Protein AF-A0A4V2NPX3-F1 (afdb_monomer_lite)

pLDDT: mean 89.76, std 12.09, range [49.62, 98.44]

Radius of gyration: 17.46 Å; chains: 1; bounding box: 31×19×51 Å

Sequence (58 aa):
HLVCIECGAVDEIQDDLLEDVEAIVERDWNFKIKDHRLTFHGICYRCQDKEESADEAD

Secondary structure (DSSP, 8-state):
-EEETTT--EE---S---HHHHHHHHHHHT---------EEE--HHHHHHHHHHHT--

Structure (mmCIF, N/CA/C/O backbone):
data_AF-A0A4V2NPX3-F1
#
_entry.id   AF-A0A4V2NPX3-F1
#
loop_
_atom_site.group_PDB
_atom_site.id
_atom_site.type_symbol
_atom_site.label_atom_id
_atom_site.label_alt_id
_atom_site.label_comp_id
_atom_site.label_asym_id
_atom_site.label_entity_id
_atom_site.label_seq_id
_atom_site.pdbx_PDB_ins_code
_atom_site.Cartn_x
_atom_site.Cartn_y
_atom_site.Cartn_z
_atom_site.occupancy
_atom_site.B_iso_or_equiv
_atom_site.auth_seq_id
_atom_site.auth_comp_id
_atom_site.auth_asym_id
_atom_site.auth_atom_id
_atom_site.pdbx_PDB_model_num
ATOM 1 N N . HIS A 1 1 ? -0.578 2.362 0.355 1.00 93.25 1 HIS A N 1
ATOM 2 C CA . HIS A 1 1 ? 0.542 2.720 -0.544 1.00 93.25 1 HIS A CA 1
ATOM 3 C C . HIS A 1 1 ? 1.169 1.470 -1.128 1.00 93.25 1 HIS A C 1
ATOM 5 O O . HIS A 1 1 ? 1.440 0.538 -0.379 1.00 93.25 1 HIS A O 1
ATOM 11 N N . LEU A 1 2 ? 1.410 1.459 -2.433 1.00 96.25 2 LEU A N 1
ATOM 12 C CA . LEU A 1 2 ? 2.189 0.445 -3.136 1.00 96.25 2 LEU A CA 1
ATOM 13 C C . LEU A 1 2 ? 3.528 1.076 -3.514 1.00 96.25 2 LEU A C 1
ATOM 15 O O . LEU A 1 2 ? 3.555 2.013 -4.302 1.00 96.25 2 LEU A O 1
ATOM 19 N N . VAL A 1 3 ? 4.624 0.609 -2.926 1.00 97.88 3 VAL A N 1
ATOM 20 C CA . VAL A 1 3 ? 5.973 1.130 -3.170 1.00 97.88 3 VAL A CA 1
ATOM 21 C C . VAL A 1 3 ? 6.737 0.130 -4.027 1.00 97.88 3 VAL A C 1
ATOM 23 O O . VAL A 1 3 ? 6.953 -1.012 -3.617 1.00 97.88 3 VAL A O 1
ATOM 26 N N . CYS A 1 4 ? 7.163 0.563 -5.211 1.00 98.19 4 CYS A N 1
ATOM 27 C CA . CYS A 1 4 ? 8.020 -0.232 -6.076 1.00 98.19 4 CYS A CA 1
ATOM 28 C C . CYS A 1 4 ? 9.463 -0.216 -5.559 1.00 98.19 4 CYS A C 1
ATOM 30 O O . CYS A 1 4 ? 10.064 0.854 -5.455 1.00 98.19 4 CYS A O 1
ATOM 32 N N . ILE A 1 5 ? 10.044 -1.384 -5.285 1.00 97.94 5 ILE A N 1
ATOM 33 C CA . ILE A 1 5 ? 11.426 -1.490 -4.787 1.00 97.94 5 ILE A CA 1
ATOM 34 C C . ILE A 1 5 ? 12.484 -1.330 -5.885 1.00 97.94 5 ILE A C 1
ATOM 36 O O . ILE A 1 5 ? 13.648 -1.104 -5.575 1.00 97.94 5 ILE A O 1
ATOM 40 N N . GLU A 1 6 ? 12.089 -1.410 -7.154 1.00 97.62 6 GLU A N 1
ATOM 41 C CA . GLU A 1 6 ? 13.015 -1.285 -8.283 1.00 97.62 6 GLU A CA 1
ATOM 42 C C . GLU A 1 6 ? 13.138 0.147 -8.793 1.00 97.62 6 GLU A C 1
ATOM 44 O O . GLU A 1 6 ? 14.239 0.663 -8.964 1.00 97.62 6 GLU A O 1
ATOM 49 N N . CYS A 1 7 ? 12.004 0.806 -9.041 1.00 97.69 7 CYS A N 1
ATOM 50 C CA . CYS A 1 7 ? 11.985 2.150 -9.620 1.00 97.69 7 CYS A CA 1
ATOM 51 C C . CYS A 1 7 ? 11.604 3.246 -8.618 1.00 97.69 7 CYS A C 1
ATOM 53 O O . CYS A 1 7 ? 11.612 4.422 -8.976 1.00 97.69 7 CYS A O 1
ATOM 55 N N . GLY A 1 8 ? 11.245 2.884 -7.381 1.00 97.56 8 GLY A N 1
ATOM 56 C CA . GLY A 1 8 ? 10.848 3.834 -6.339 1.00 97.56 8 GLY A CA 1
ATOM 57 C C . GLY A 1 8 ? 9.479 4.485 -6.551 1.00 97.56 8 GLY A C 1
ATOM 58 O O . GLY A 1 8 ? 9.099 5.352 -5.767 1.00 97.56 8 GLY A O 1
ATOM 59 N N . ALA A 1 9 ? 8.734 4.097 -7.593 1.00 97.88 9 ALA A N 1
ATOM 60 C CA . ALA A 1 9 ? 7.387 4.604 -7.831 1.00 97.88 9 ALA A CA 1
ATOM 61 C C . ALA A 1 9 ? 6.456 4.264 -6.659 1.00 97.88 9 ALA A C 1
ATOM 63 O O . ALA A 1 9 ? 6.552 3.183 -6.074 1.00 97.88 9 ALA A O 1
ATOM 64 N N . VAL A 1 10 ? 5.542 5.182 -6.348 1.00 97.31 10 VAL A N 1
ATOM 65 C CA . VAL A 1 10 ? 4.541 5.005 -5.296 1.00 97.31 10 VAL A CA 1
ATOM 66 C C . VAL A 1 10 ? 3.160 5.199 -5.897 1.00 97.31 10 VAL A C 1
ATOM 68 O O . VAL A 1 10 ? 2.882 6.261 -6.447 1.00 97.31 10 VAL A O 1
ATOM 71 N N . ASP A 1 11 ? 2.309 4.186 -5.762 1.00 95.31 11 ASP A N 1
ATOM 72 C CA . ASP A 1 11 ? 0.902 4.253 -6.146 1.00 95.31 11 ASP A CA 1
ATOM 73 C C . ASP A 1 11 ? 0.004 4.214 -4.893 1.00 95.31 11 ASP A C 1
ATOM 75 O O . ASP A 1 11 ? 0.325 3.602 -3.862 1.00 95.31 11 ASP 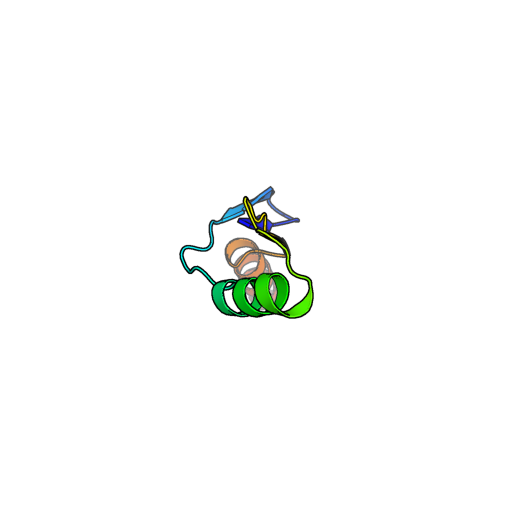A O 1
ATOM 79 N N . GLU A 1 12 ? -1.138 4.889 -4.972 1.00 91.62 12 GLU A N 1
ATOM 80 C CA . GLU A 1 12 ? -2.162 4.887 -3.927 1.00 91.62 12 GLU A CA 1
ATOM 81 C C . GLU A 1 12 ? -3.228 3.829 -4.222 1.00 91.62 12 GLU A C 1
ATOM 83 O O . GLU A 1 12 ? -3.592 3.591 -5.372 1.00 91.62 12 GLU A O 1
ATOM 88 N N . ILE A 1 13 ? -3.728 3.192 -3.163 1.00 89.00 13 ILE A N 1
ATOM 89 C CA . ILE A 1 13 ? -4.885 2.297 -3.244 1.00 89.00 13 ILE A CA 1
ATOM 90 C C . ILE A 1 13 ? -6.095 3.178 -2.941 1.00 89.00 13 ILE A C 1
ATOM 92 O O . ILE A 1 13 ? -6.106 3.822 -1.894 1.00 89.00 13 ILE A O 1
ATOM 96 N N . GLN A 1 14 ? -7.059 3.251 -3.859 1.00 80.25 14 GLN A N 1
ATOM 97 C CA . GLN A 1 14 ? -8.248 4.095 -3.678 1.00 80.25 14 GLN A CA 1
ATOM 98 C C . GLN A 1 14 ? -9.341 3.420 -2.842 1.00 80.25 14 GLN A C 1
ATOM 100 O O . GLN A 1 14 ? -10.185 4.115 -2.282 1.00 80.25 14 GLN A O 1
ATOM 105 N N . ASP A 1 15 ? -9.311 2.091 -2.739 1.00 82.12 15 ASP A N 1
ATOM 106 C CA . ASP A 1 15 ? -10.309 1.324 -2.001 1.00 82.12 15 ASP A CA 1
ATOM 107 C C . ASP A 1 15 ? -9.949 1.206 -0.516 1.00 82.12 15 ASP A C 1
ATOM 109 O O . ASP A 1 15 ? -8.797 0.934 -0.156 1.00 82.12 15 ASP A O 1
ATOM 113 N N . ASP A 1 16 ? -10.957 1.357 0.343 1.00 81.06 16 ASP A N 1
ATOM 114 C CA . ASP A 1 16 ? -10.840 1.044 1.765 1.00 81.06 16 ASP A CA 1
ATOM 115 C C . ASP A 1 16 ? -10.951 -0.473 1.969 1.00 81.06 16 ASP A C 1
ATOM 117 O O . ASP A 1 16 ? -12.034 -1.052 2.021 1.00 81.06 16 ASP A O 1
ATOM 121 N N . LEU A 1 17 ? -9.797 -1.138 2.007 1.00 86.38 17 LEU A N 1
ATOM 122 C CA . LEU A 1 17 ? -9.700 -2.598 2.086 1.00 86.38 17 LEU A CA 1
ATOM 123 C C . LEU A 1 17 ? -9.646 -3.135 3.524 1.00 86.38 17 LEU A C 1
ATOM 125 O O . LEU A 1 17 ? -9.540 -4.349 3.705 1.00 86.38 17 LEU A O 1
ATOM 129 N N . LEU A 1 18 ? -9.634 -2.267 4.543 1.00 90.44 18 LEU A N 1
ATOM 130 C CA . LEU A 1 18 ? -9.378 -2.670 5.932 1.00 90.44 18 LEU A CA 1
ATOM 131 C C . LEU A 1 18 ? -10.590 -2.555 6.861 1.00 90.44 18 LEU A C 1
ATOM 133 O O . LEU A 1 18 ? -10.479 -2.982 8.009 1.00 90.44 18 LEU A O 1
ATOM 137 N N . GLU A 1 19 ? -11.736 -2.072 6.382 1.00 90.62 19 GLU A N 1
ATOM 138 C CA . GLU A 1 19 ? -12.942 -1.846 7.195 1.00 90.62 19 GLU A CA 1
ATOM 139 C C . GLU A 1 19 ? -13.346 -3.075 8.042 1.00 90.62 19 GLU A C 1
ATOM 141 O O . GLU A 1 19 ? -13.537 -2.975 9.257 1.00 90.62 19 GLU A O 1
ATOM 146 N N . ASP A 1 20 ? -13.374 -4.270 7.442 1.00 93.25 20 ASP A N 1
ATOM 147 C CA . ASP A 1 20 ? -13.716 -5.511 8.154 1.00 93.25 20 ASP A CA 1
ATOM 148 C C . ASP A 1 20 ? -12.692 -5.877 9.243 1.00 93.25 20 ASP A C 1
ATOM 150 O O . ASP A 1 20 ? -13.043 -6.394 10.310 1.00 93.25 20 ASP A O 1
ATOM 154 N N . VAL A 1 21 ? -11.408 -5.605 8.992 1.00 94.38 21 VAL A N 1
ATOM 155 C CA . VAL A 1 21 ? -10.326 -5.865 9.952 1.00 94.38 21 VAL A CA 1
ATOM 156 C C . VAL A 1 21 ? -10.442 -4.908 11.132 1.00 94.38 21 VAL A C 1
ATOM 158 O O . VAL A 1 21 ? -10.317 -5.333 12.283 1.00 94.38 21 VAL A O 1
ATOM 161 N N . GLU A 1 22 ? -10.725 -3.634 10.865 1.00 94.94 22 GLU A N 1
ATOM 162 C CA . GLU A 1 22 ? -10.944 -2.631 11.902 1.00 94.94 22 GLU A CA 1
ATOM 163 C C . GLU A 1 22 ? -12.105 -3.018 12.820 1.00 94.94 22 GLU A C 1
ATOM 165 O O . GLU A 1 22 ? -11.952 -3.002 14.044 1.00 94.94 22 GLU A O 1
ATOM 170 N N . ALA A 1 23 ? -13.229 -3.455 12.244 1.00 95.56 23 ALA A N 1
ATOM 171 C CA . ALA A 1 23 ? -14.402 -3.880 13.002 1.00 95.56 23 ALA A CA 1
ATOM 172 C C . ALA A 1 23 ? -14.096 -5.048 13.957 1.00 95.56 23 ALA A C 1
ATOM 174 O O . ALA A 1 23 ? -14.544 -5.051 15.108 1.00 95.56 23 ALA A O 1
ATOM 17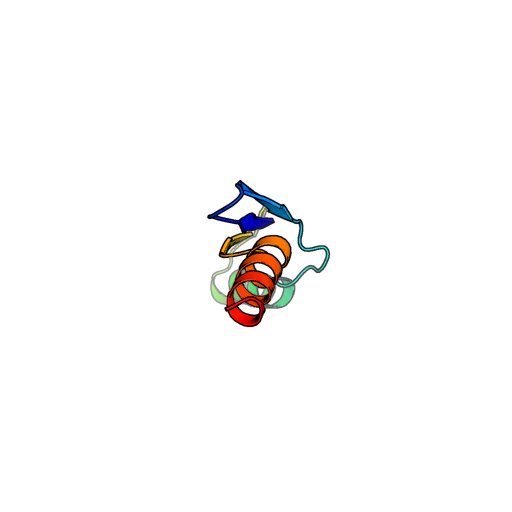5 N N . ILE A 1 24 ? -13.310 -6.032 13.506 1.00 97.31 24 ILE A N 1
ATOM 176 C CA . ILE A 1 24 ? -12.871 -7.163 14.336 1.00 97.31 24 ILE A CA 1
ATOM 177 C C . ILE A 1 24 ? -11.971 -6.675 15.477 1.00 97.31 24 ILE A C 1
ATOM 179 O O . ILE A 1 24 ? -12.179 -7.058 16.630 1.00 97.31 24 ILE A O 1
ATOM 183 N N . VAL A 1 25 ? -11.004 -5.806 15.176 1.00 97.19 25 VAL A N 1
ATOM 184 C CA . VAL A 1 25 ? -10.045 -5.299 16.166 1.00 97.19 25 VAL A CA 1
ATOM 185 C C . VAL A 1 25 ? -10.734 -4.458 17.242 1.00 97.19 25 VAL A C 1
ATOM 187 O O . VAL A 1 25 ? -10.497 -4.671 18.434 1.00 97.19 25 VAL A O 1
ATOM 190 N N . GLU A 1 26 ? -11.606 -3.525 16.852 1.00 97.81 26 GLU A N 1
ATOM 191 C CA . GLU A 1 26 ? -12.326 -2.687 17.815 1.00 97.81 26 GLU A CA 1
ATOM 192 C C . GLU A 1 26 ? -13.223 -3.531 18.731 1.00 97.81 26 GLU A C 1
ATOM 194 O O . GLU A 1 26 ? -13.242 -3.311 19.946 1.00 97.81 26 GLU A O 1
ATOM 199 N N . ARG A 1 27 ? -13.913 -4.538 18.172 1.00 98.12 27 ARG A N 1
ATOM 200 C CA . ARG A 1 27 ? -14.823 -5.419 18.917 1.00 98.12 27 ARG A CA 1
ATOM 201 C C . ARG A 1 27 ? -14.093 -6.346 19.888 1.00 98.12 27 ARG A C 1
ATOM 203 O O . ARG A 1 27 ? -14.429 -6.368 21.069 1.00 98.12 27 ARG A O 1
ATOM 210 N N . ASP A 1 28 ? -13.135 -7.131 19.402 1.00 98.44 28 ASP A N 1
ATOM 211 C CA . ASP A 1 28 ? -12.579 -8.259 20.164 1.00 98.44 28 ASP A CA 1
ATOM 212 C C . ASP A 1 28 ? -11.510 -7.820 21.177 1.00 98.44 28 ASP A C 1
ATOM 214 O O . ASP A 1 28 ? -11.297 -8.495 22.186 1.00 98.44 28 ASP A O 1
ATOM 218 N N . TRP A 1 29 ? -10.879 -6.661 20.959 1.00 98.00 29 TRP A N 1
ATOM 219 C CA . TRP A 1 29 ? -9.861 -6.107 21.858 1.00 98.00 29 TRP A CA 1
ATOM 220 C C . TRP A 1 29 ? -10.320 -4.857 22.612 1.00 98.00 29 TRP A C 1
ATOM 222 O O . TRP A 1 29 ? -9.523 -4.280 23.354 1.00 98.00 29 TRP A O 1
ATOM 232 N N . ASN A 1 30 ? -11.585 -4.441 22.460 1.00 97.25 30 ASN A N 1
ATOM 233 C CA . ASN A 1 30 ? -12.116 -3.204 23.043 1.00 97.25 30 ASN A CA 1
ATOM 234 C C . ASN A 1 30 ? -11.189 -2.0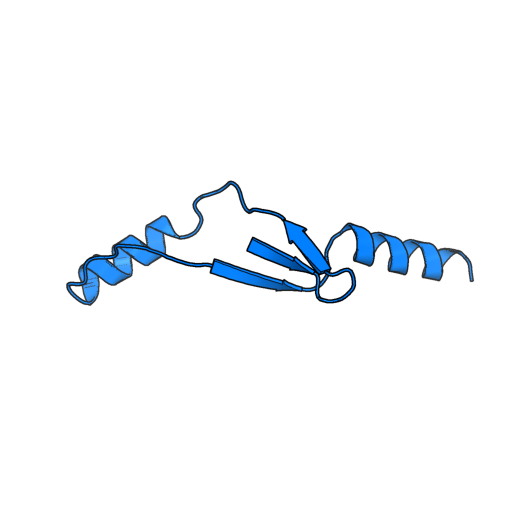04 22.765 1.00 97.25 30 ASN A C 1
ATOM 236 O O . ASN A 1 30 ? -10.797 -1.251 23.663 1.00 97.25 30 ASN A O 1
ATOM 240 N N . PHE A 1 31 ? -10.778 -1.885 21.507 1.00 97.88 31 PHE A N 1
ATOM 241 C CA . PHE A 1 31 ? -9.825 -0.886 21.043 1.00 97.88 31 PHE A CA 1
ATOM 242 C C . PHE A 1 31 ? -10.545 0.201 20.239 1.00 97.88 31 PHE A C 1
ATOM 244 O O . PHE A 1 31 ? -11.601 -0.048 19.664 1.00 97.88 31 PHE A O 1
ATOM 251 N N . LYS A 1 32 ? -9.984 1.416 20.190 1.00 97.00 32 LYS A N 1
ATOM 252 C CA . LYS A 1 32 ? -10.484 2.485 19.315 1.00 97.00 32 LYS A CA 1
ATOM 253 C C . LYS A 1 32 ? -9.408 2.879 18.318 1.00 97.00 32 LYS A C 1
ATOM 255 O O . LYS A 1 32 ? -8.419 3.509 18.694 1.00 97.00 32 LYS A O 1
ATOM 260 N N . ILE A 1 33 ? -9.635 2.558 17.055 1.00 95.88 33 ILE A N 1
ATOM 261 C CA . ILE A 1 33 ? -8.739 2.903 15.958 1.00 95.88 33 ILE A CA 1
ATOM 262 C C . ILE A 1 33 ? -8.885 4.402 15.665 1.00 95.88 33 ILE A C 1
ATOM 264 O O . ILE A 1 33 ? -9.972 4.986 15.745 1.00 95.88 33 ILE A O 1
ATOM 268 N N . LYS A 1 34 ? -7.745 5.059 15.437 1.00 94.88 34 LYS A N 1
ATOM 269 C CA . LYS A 1 34 ? -7.648 6.498 15.130 1.00 94.88 34 LYS A CA 1
ATOM 270 C C . LYS A 1 34 ? -6.954 6.776 13.808 1.00 94.88 34 LYS A C 1
ATOM 272 O O . LYS A 1 34 ? -7.147 7.852 13.257 1.00 94.88 34 LYS A O 1
ATOM 277 N N . ASP A 1 35 ? -6.141 5.831 13.364 1.00 90.94 35 ASP A N 1
ATOM 278 C CA . ASP A 1 35 ? -5.381 5.885 12.131 1.00 90.94 35 ASP A CA 1
ATOM 279 C C . ASP A 1 35 ? -4.960 4.456 11.772 1.00 90.94 35 ASP A C 1
ATOM 281 O O . ASP A 1 35 ? -4.729 3.634 12.670 1.00 90.94 35 ASP A O 1
ATOM 285 N N . HIS A 1 36 ? -4.829 4.178 10.479 1.00 88.75 36 HIS A N 1
ATOM 286 C CA . HIS A 1 36 ? -4.221 2.962 9.962 1.00 88.75 36 HIS A CA 1
ATOM 287 C C . HIS A 1 36 ? -3.273 3.334 8.821 1.00 88.75 36 HIS A C 1
ATOM 289 O O . HIS A 1 36 ? -3.575 4.161 7.965 1.00 88.75 36 HIS A O 1
ATOM 295 N N . ARG A 1 37 ? -2.100 2.698 8.770 1.00 87.31 37 ARG A N 1
ATOM 296 C CA . ARG A 1 37 ? -1.149 2.905 7.676 1.00 87.31 37 ARG A CA 1
ATOM 297 C C . ARG A 1 37 ? -0.780 1.578 7.046 1.00 87.31 37 ARG A C 1
ATOM 299 O O . ARG A 1 37 ? -0.003 0.814 7.611 1.00 87.31 37 ARG A O 1
ATOM 306 N N . LEU A 1 38 ? -1.277 1.350 5.833 1.00 88.62 38 LEU A N 1
ATOM 307 C CA . LEU A 1 38 ? -0.944 0.175 5.034 1.00 88.62 38 LEU A CA 1
ATOM 308 C C . LEU A 1 38 ? 0.024 0.542 3.904 1.00 88.62 38 LEU A C 1
ATOM 310 O O . LEU A 1 38 ? -0.222 1.445 3.093 1.00 88.62 38 LEU A O 1
ATOM 314 N N . THR A 1 39 ? 1.167 -0.138 3.865 1.00 93.75 39 THR A N 1
ATOM 315 C CA . THR A 1 39 ? 2.186 0.033 2.823 1.00 93.75 39 THR A CA 1
ATOM 316 C C . THR A 1 39 ? 2.676 -1.332 2.365 1.00 93.75 39 THR A C 1
ATOM 318 O O . THR A 1 39 ? 3.196 -2.101 3.169 1.00 93.75 39 THR A O 1
ATOM 321 N N . PHE A 1 40 ? 2.535 -1.611 1.076 1.00 95.50 40 PHE A N 1
ATOM 322 C CA . PHE A 1 40 ? 3.085 -2.791 0.428 1.00 95.50 40 PHE A CA 1
ATOM 323 C C . PHE A 1 40 ? 4.358 -2.410 -0.318 1.00 95.50 40 PHE A C 1
ATOM 325 O O . PHE A 1 40 ? 4.423 -1.341 -0.922 1.0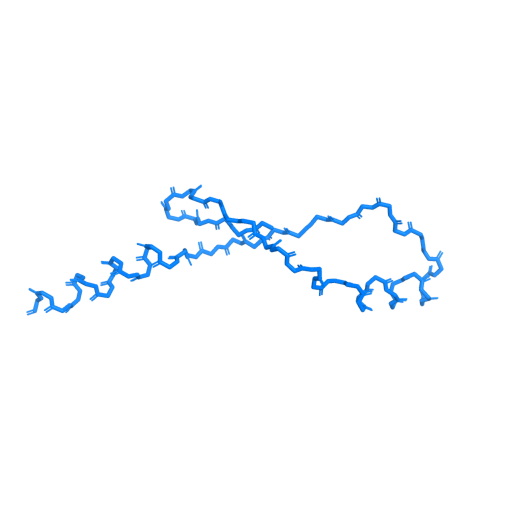0 95.50 40 PHE A O 1
ATOM 332 N N . HIS A 1 41 ? 5.349 -3.294 -0.286 1.00 97.75 41 HIS A N 1
ATOM 333 C CA . HIS A 1 41 ? 6.590 -3.155 -1.040 1.00 97.75 41 HIS A CA 1
ATOM 334 C C . HIS A 1 41 ? 6.657 -4.300 -2.044 1.00 97.75 41 HIS A C 1
ATOM 336 O O . HIS A 1 41 ? 6.505 -5.458 -1.657 1.00 97.75 41 HIS A O 1
ATOM 342 N N . GLY A 1 42 ? 6.843 -3.983 -3.320 1.00 96.88 42 GLY A N 1
ATOM 343 C CA . GLY A 1 42 ? 6.822 -4.974 -4.393 1.00 96.88 42 GLY A CA 1
ATOM 344 C C . GLY A 1 42 ? 7.373 -4.418 -5.697 1.00 96.88 42 GLY A C 1
ATOM 345 O O . GLY A 1 42 ? 8.103 -3.431 -5.688 1.00 96.88 42 GLY A O 1
ATOM 346 N N . ILE A 1 43 ? 7.016 -5.041 -6.816 1.00 97.81 43 ILE A N 1
ATOM 347 C CA . ILE A 1 43 ? 7.382 -4.595 -8.164 1.00 97.81 43 ILE A CA 1
ATOM 348 C C . ILE A 1 43 ? 6.109 -4.069 -8.836 1.00 97.81 43 ILE A C 1
ATOM 350 O O . ILE A 1 43 ? 5.078 -4.736 -8.811 1.00 97.81 43 ILE 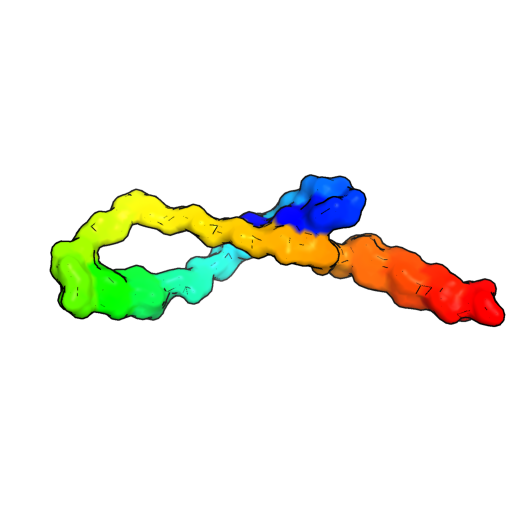A O 1
ATOM 354 N N . CYS A 1 44 ? 6.146 -2.849 -9.376 1.00 97.31 44 CYS A N 1
ATOM 355 C CA . CYS A 1 44 ? 4.985 -2.257 -10.052 1.00 97.31 44 CYS A CA 1
ATOM 356 C C . CYS A 1 44 ? 4.814 -2.797 -11.479 1.00 97.31 44 CYS A C 1
ATOM 358 O O . CYS A 1 44 ? 5.791 -3.228 -12.088 1.00 97.31 44 CYS A O 1
ATOM 360 N N . TYR A 1 45 ? 3.606 -2.667 -12.041 1.00 95.88 45 TYR A N 1
ATOM 361 C CA . TYR A 1 45 ? 3.299 -3.114 -13.409 1.00 95.88 45 TYR A CA 1
ATOM 362 C C . TYR A 1 45 ? 4.299 -2.569 -14.443 1.00 95.88 45 TYR A C 1
ATOM 364 O O . TYR A 1 45 ? 4.818 -3.307 -15.259 1.00 95.88 45 TYR A O 1
ATOM 372 N N . ARG A 1 46 ? 4.710 -1.298 -14.318 1.00 96.31 46 ARG A N 1
ATOM 373 C CA . ARG A 1 46 ? 5.694 -0.664 -15.220 1.00 96.31 46 ARG A CA 1
ATOM 374 C C . ARG A 1 46 ? 7.055 -1.357 -15.237 1.00 96.31 46 ARG A C 1
ATOM 376 O O . ARG A 1 46 ? 7.802 -1.185 -16.194 1.00 96.31 46 ARG A O 1
ATOM 383 N N . CYS A 1 47 ? 7.433 -1.994 -14.134 1.00 96.56 47 CYS A N 1
ATOM 384 C CA . CYS A 1 47 ? 8.667 -2.761 -14.035 1.00 96.56 47 CYS A CA 1
ATOM 385 C C . CYS A 1 47 ? 8.459 -4.192 -14.532 1.00 96.56 47 CYS A C 1
ATOM 387 O O . CYS A 1 47 ? 9.282 -4.669 -15.298 1.00 96.56 47 CYS A O 1
ATOM 389 N N . GLN A 1 48 ? 7.330 -4.814 -14.181 1.00 95.31 48 GLN A N 1
ATOM 390 C CA . GLN A 1 48 ? 6.956 -6.143 -14.675 1.00 95.31 48 GLN A CA 1
ATOM 391 C C . GLN A 1 48 ? 6.890 -6.166 -16.211 1.00 95.31 48 GLN A C 1
ATOM 393 O O . GLN A 1 48 ? 7.573 -6.965 -16.839 1.00 95.31 48 GLN A O 1
ATOM 398 N N . ASP A 1 49 ? 6.209 -5.193 -16.822 1.00 94.00 49 ASP A N 1
ATOM 399 C CA . ASP A 1 49 ? 6.087 -5.063 -18.281 1.00 94.00 49 ASP A CA 1
ATOM 400 C C . ASP A 1 49 ? 7.453 -4.842 -18.977 1.00 94.00 49 ASP A C 1
ATOM 402 O O . ASP A 1 49 ? 7.652 -5.192 -20.144 1.00 94.00 49 ASP A O 1
ATOM 406 N N . LYS A 1 50 ? 8.421 -4.223 -18.281 1.00 87.94 50 LYS A N 1
ATOM 407 C CA . LYS A 1 50 ? 9.783 -4.022 -18.810 1.00 87.94 50 LYS A CA 1
ATOM 408 C C . LYS A 1 50 ? 10.601 -5.306 -18.818 1.00 87.94 50 LYS A C 1
ATOM 410 O O . LYS A 1 50 ? 11.433 -5.450 -19.706 1.00 87.94 50 LYS A O 1
ATOM 415 N N . GLU A 1 51 ? 10.403 -6.184 -17.840 1.00 74.88 51 GLU A N 1
ATOM 416 C CA . GLU A 1 51 ? 11.059 -7.492 -17.835 1.00 74.88 51 GLU A CA 1
ATOM 417 C C . GLU A 1 51 ? 10.458 -8.390 -18.922 1.00 74.88 51 GLU A C 1
ATOM 419 O O . GLU A 1 51 ? 11.197 -8.929 -19.740 1.00 74.88 51 GLU A O 1
ATOM 424 N N . GLU A 1 52 ? 9.127 -8.426 -19.046 1.00 70.19 52 GLU A N 1
ATOM 425 C CA . GLU A 1 52 ? 8.444 -9.233 -20.070 1.00 70.19 52 GLU A CA 1
ATOM 426 C C . GLU A 1 52 ? 8.832 -8.832 -21.506 1.00 70.19 52 GLU A C 1
ATOM 428 O O . GLU A 1 52 ? 9.067 -9.687 -22.356 1.00 70.19 52 GLU A O 1
ATOM 433 N N . SER A 1 53 ? 8.978 -7.532 -21.784 1.00 65.88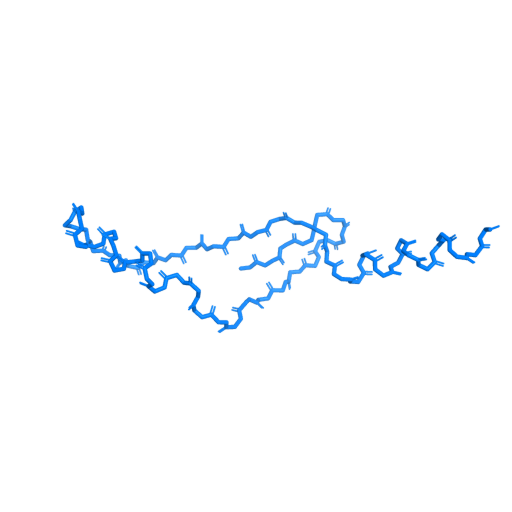 53 SER A N 1
ATOM 434 C CA . SER A 1 53 ? 9.403 -7.050 -23.111 1.00 65.88 53 SER A CA 1
ATOM 435 C C . SER A 1 53 ? 10.893 -7.246 -23.420 1.00 65.88 53 SER A C 1
ATOM 437 O O . SER A 1 53 ? 11.284 -7.149 -24.585 1.00 65.88 53 SER A O 1
ATOM 439 N N . ALA A 1 54 ? 11.732 -7.510 -22.414 1.00 62.84 54 ALA A N 1
ATOM 440 C CA . ALA A 1 54 ? 13.142 -7.839 -22.613 1.00 62.84 54 ALA A CA 1
ATOM 441 C C . ALA A 1 54 ? 13.338 -9.327 -22.950 1.00 62.84 54 ALA A C 1
ATOM 443 O O . ALA A 1 54 ? 14.200 -9.645 -23.766 1.00 62.84 54 ALA A O 1
ATOM 444 N N . ASP A 1 55 ? 12.506 -10.205 -22.383 1.00 60.78 55 ASP A N 1
ATOM 445 C CA . ASP A 1 55 ? 12.569 -11.658 -22.590 1.00 60.78 55 ASP A CA 1
ATOM 446 C C . ASP A 1 55 ? 12.032 -12.109 -23.966 1.00 60.78 55 ASP A C 1
ATOM 448 O O . ASP A 1 55 ? 12.382 -13.183 -24.444 1.00 60.78 55 ASP A O 1
ATOM 452 N N . GLU A 1 56 ? 11.201 -11.302 -24.634 1.00 58.56 56 GLU A N 1
ATOM 453 C CA . GLU A 1 56 ? 10.667 -11.598 -25.979 1.00 58.56 56 GLU A CA 1
ATOM 454 C C . GLU A 1 56 ? 11.583 -11.139 -27.133 1.00 58.56 56 GLU A C 1
ATOM 456 O O . GLU A 1 56 ? 11.310 -11.432 -28.302 1.00 58.56 56 GLU A O 1
ATOM 461 N N . ALA A 1 57 ? 12.641 -10.381 -26.830 1.00 56.22 57 ALA A N 1
ATOM 462 C CA . ALA A 1 57 ? 13.571 -9.820 -27.812 1.00 56.22 57 ALA A CA 1
ATOM 463 C C . ALA A 1 57 ? 14.878 -10.628 -27.977 1.00 56.22 57 ALA A C 1
ATOM 465 O O . ALA A 1 57 ? 15.728 -10.227 -28.781 1.00 56.22 57 ALA A O 1
ATOM 466 N N . ASP A 1 58 ? 15.021 -11.736 -27.243 1.00 49.62 58 ASP A N 1
ATOM 467 C CA . ASP A 1 58 ? 16.110 -12.729 -27.317 1.00 49.62 58 ASP A CA 1
ATOM 468 C C . ASP A 1 58 ? 15.581 -14.051 -27.921 1.00 49.62 58 ASP A C 1
ATOM 470 O O . ASP A 1 58 ? 16.303 -14.690 -28.725 1.00 49.62 58 ASP A O 1
#

Foldseek 3Di:
DEAEPPPRDDDDDPDPPCPVVQVCCCPPVVDDDDDDDDYHYHHDPVRVVVVVVVVVVD